Protein AF-A0ABD0QJA3-F1 (afdb_monomer_lite)

Secondary structure (DSSP, 8-state):
-HHHHHHHHHHHHHHH-TT-TTHHHHHHHHHHHHHHHHHHHHHHHHHHHHHSTT----HHHHHHT--

Foldseek 3Di:
DVVVVLVVVLVVCCVVPVVCNCVSVVVVVVVVVVVVVVVVVLVVVVVCCVVVVPPPPDPVVVVVSDD

Organism: Cirrhinus mrigala (NCBI:txid683832)

InterPro domains:
  IPR000536 Nuclear hormone receptor, ligand-binding domain [PS51843] (1-67)
  IPR003074 Peroxisome proliferator-activated receptor [PR01288] (16-33)
  IPR003074 Peroxisome proliferator-activated receptor [PR01288] (50-62)
  IPR035500 Nuclear hormone receptor-like domain superfamily [G3DSA:1.10.565.10] (1-67)
  IPR035500 Nuclear hormone receptor-like domain superfamily [SSF48508] (1-67)
  IPR050234 Nuclear hormone receptor family NR1 subfamily [PTHR24082] (1-66)

Structure (mmCIF, N/CA/C/O backbone):
data_AF-A0ABD0QJA3-F1
#
_entry.id   AF-A0ABD0QJA3-F1
#
loop_
_atom_site.group_PDB
_atom_site.id
_atom_site.type_symbol
_atom_site.label_atom_id
_atom_site.label_alt_id
_atom_site.label_comp_id
_atom_site.label_asym_id
_atom_site.label_entity_id
_atom_site.label_seq_id
_atom_site.pdbx_PDB_ins_code
_atom_site.Cartn_x
_atom_site.Cartn_y
_atom_site.Cartn_z
_atom_site.occupancy
_atom_site.B_iso_or_equiv
_atom_site.auth_seq_id
_atom_site.auth_comp_id
_atom_site.auth_asym_id
_atom_site.auth_atom_id
_atom_site.pdbx_PDB_model_num
ATOM 1 N N . ILE A 1 1 ? -3.203 -12.324 -14.497 1.00 74.19 1 ILE A N 1
ATOM 2 C CA . ILE A 1 1 ? -3.466 -10.859 -14.449 1.00 74.19 1 ILE A CA 1
ATOM 3 C C . ILE A 1 1 ? -2.386 -10.155 -13.632 1.00 74.19 1 ILE A C 1
ATOM 5 O O . ILE A 1 1 ? -1.722 -9.288 -14.178 1.00 74.19 1 ILE A O 1
ATOM 9 N N . GLN A 1 2 ? -2.151 -10.564 -12.381 1.00 74.00 2 GLN A N 1
ATOM 10 C CA . GLN A 1 2 ? -1.139 -9.951 -11.511 1.00 74.00 2 GLN A CA 1
ATOM 11 C C . GLN A 1 2 ? 0.295 -10.035 -12.069 1.00 74.00 2 GLN A C 1
ATOM 13 O O . GLN A 1 2 ? 0.983 -9.020 -12.085 1.00 74.00 2 GLN A O 1
ATOM 18 N N . ASP A 1 3 ? 0.701 -11.179 -12.630 1.00 79.25 3 ASP A N 1
ATOM 19 C CA . ASP A 1 3 ? 2.033 -11.324 -13.248 1.00 79.25 3 ASP A CA 1
ATOM 20 C C . ASP A 1 3 ? 2.245 -10.379 -14.436 1.00 79.25 3 ASP A C 1
ATOM 22 O O . ASP A 1 3 ? 3.307 -9.782 -14.570 1.00 79.25 3 ASP A O 1
ATOM 26 N N . GLY A 1 4 ? 1.211 -10.167 -15.258 1.00 85.69 4 GLY A N 1
ATOM 27 C CA . GLY A 1 4 ? 1.280 -9.230 -16.384 1.00 85.69 4 GLY A CA 1
ATOM 28 C C . GLY A 1 4 ? 1.421 -7.773 -15.934 1.00 85.69 4 GLY A C 1
ATOM 29 O O . GLY A 1 4 ? 2.130 -6.998 -16.568 1.00 85.69 4 GLY A O 1
ATOM 30 N N . ILE A 1 5 ? 0.798 -7.410 -14.809 1.00 87.94 5 ILE A N 1
ATOM 31 C CA . ILE A 1 5 ? 0.931 -6.073 -14.213 1.00 87.94 5 ILE A CA 1
ATOM 32 C C . ILE A 1 5 ? 2.334 -5.889 -13.626 1.00 87.94 5 ILE A C 1
ATOM 34 O O . ILE A 1 5 ? 2.945 -4.844 -13.835 1.00 87.94 5 ILE A O 1
ATOM 38 N N . LEU A 1 6 ? 2.867 -6.901 -12.934 1.00 87.38 6 LEU A N 1
ATOM 39 C CA . LEU A 1 6 ? 4.227 -6.870 -12.389 1.00 87.38 6 LEU A CA 1
ATOM 40 C C . LEU A 1 6 ? 5.278 -6.745 -13.493 1.00 87.38 6 LEU A C 1
ATOM 42 O O . LEU A 1 6 ? 6.207 -5.956 -13.363 1.00 87.38 6 LEU A O 1
ATOM 46 N N . GLN A 1 7 ? 5.100 -7.476 -14.591 1.00 86.56 7 GLN A N 1
ATOM 47 C CA . GLN A 1 7 ? 6.019 -7.450 -15.723 1.00 86.56 7 GLN A CA 1
ATOM 48 C C . GLN A 1 7 ? 5.989 -6.099 -16.455 1.00 86.56 7 GLN A C 1
ATOM 50 O O . GLN A 1 7 ? 7.040 -5.555 -16.783 1.00 86.56 7 GLN A O 1
ATOM 55 N N . ALA A 1 8 ? 4.801 -5.514 -16.647 1.00 88.94 8 ALA A N 1
ATOM 56 C CA . ALA A 1 8 ? 4.664 -4.169 -17.206 1.00 88.94 8 ALA A CA 1
ATOM 57 C C . ALA A 1 8 ? 5.269 -3.093 -16.286 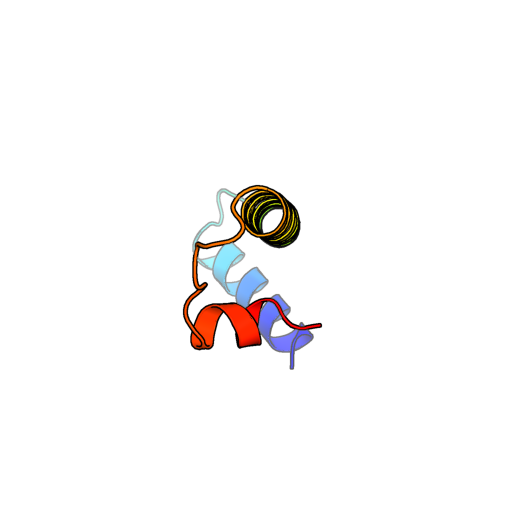1.00 88.94 8 ALA A C 1
ATOM 59 O O . ALA A 1 8 ? 5.897 -2.150 -16.764 1.00 88.94 8 ALA A O 1
ATOM 60 N N . LEU A 1 9 ? 5.109 -3.243 -14.968 1.00 87.88 9 LEU A N 1
ATOM 61 C CA . LEU A 1 9 ? 5.677 -2.338 -13.974 1.00 87.88 9 LEU A CA 1
ATOM 62 C C . LEU A 1 9 ? 7.210 -2.408 -13.947 1.00 87.88 9 LEU A C 1
ATOM 64 O O . LEU A 1 9 ? 7.854 -1.364 -13.936 1.00 87.88 9 LEU A O 1
ATOM 68 N N . ASP A 1 10 ? 7.798 -3.604 -13.983 1.00 87.81 10 ASP A N 1
ATOM 69 C CA . ASP A 1 10 ? 9.252 -3.788 -14.061 1.00 87.81 10 ASP A CA 1
ATOM 70 C C . ASP A 1 10 ? 9.832 -3.143 -15.331 1.00 87.81 10 ASP A C 1
ATOM 72 O O . ASP A 1 10 ? 10.746 -2.321 -15.250 1.00 87.81 10 ASP A O 1
ATOM 76 N N . GLN A 1 11 ? 9.223 -3.405 -16.493 1.00 88.31 11 GLN A N 1
ATOM 77 C CA . GLN A 1 11 ? 9.623 -2.788 -17.761 1.00 88.31 11 GLN A CA 1
ATOM 78 C C . GLN A 1 11 ? 9.505 -1.261 -17.727 1.00 88.31 11 GLN A C 1
ATOM 80 O O . GLN A 1 11 ? 10.422 -0.559 -18.152 1.00 88.31 11 GLN A O 1
ATOM 85 N N . HIS A 1 12 ? 8.400 -0.730 -17.200 1.00 89.94 12 HIS A N 1
ATOM 86 C CA . HIS A 1 12 ? 8.195 0.711 -17.092 1.00 89.94 12 HIS A CA 1
ATOM 87 C C . HIS A 1 12 ? 9.262 1.366 -16.206 1.00 89.94 12 HIS A C 1
ATOM 89 O O . HIS A 1 12 ? 9.828 2.392 -16.577 1.00 89.94 12 HIS A O 1
ATOM 95 N N . LEU A 1 13 ? 9.595 0.756 -15.067 1.00 88.56 13 LEU A N 1
ATOM 96 C CA . LEU A 1 13 ? 10.618 1.282 -14.165 1.00 88.56 13 LEU A CA 1
ATOM 97 C C . LEU A 1 13 ? 12.020 1.203 -14.781 1.00 88.56 13 LEU A C 1
ATOM 99 O O . LEU A 1 13 ? 12.789 2.142 -14.611 1.00 88.56 13 LEU A O 1
ATOM 103 N N . GLN A 1 14 ? 12.346 0.150 -15.534 1.00 85.81 14 GLN A N 1
ATOM 104 C CA . GLN A 1 14 ? 13.629 0.057 -16.242 1.00 85.81 14 GLN A CA 1
ATOM 105 C C . GLN A 1 14 ? 13.763 1.107 -17.354 1.00 85.81 14 GLN A C 1
ATOM 107 O O . GLN A 1 14 ? 14.828 1.701 -17.510 1.00 85.81 14 GLN A O 1
ATOM 112 N N . VAL A 1 15 ? 12.687 1.369 -18.103 1.00 89.19 15 VAL A N 1
ATOM 113 C CA . VAL A 1 15 ? 12.681 2.356 -19.199 1.00 89.19 15 VAL A CA 1
ATOM 114 C C . VAL A 1 15 ? 12.726 3.791 -18.671 1.00 89.19 15 VAL A C 1
ATOM 116 O O . VAL A 1 15 ? 13.448 4.622 -19.216 1.00 89.19 15 VAL A O 1
ATOM 119 N N . HIS A 1 16 ? 11.965 4.095 -17.619 1.00 87.50 16 HIS A N 1
ATOM 120 C CA . HIS A 1 16 ? 11.846 5.457 -17.091 1.00 87.50 16 HIS A CA 1
ATOM 121 C C . HIS A 1 16 ? 12.888 5.800 -16.017 1.00 87.50 16 HIS A C 1
ATOM 123 O O . HIS A 1 16 ? 13.145 6.979 -15.778 1.00 87.50 16 HIS A O 1
ATOM 129 N N . HIS A 1 17 ? 13.502 4.797 -15.385 1.00 87.88 17 HIS A N 1
ATOM 130 C CA . HIS A 1 17 ? 14.512 4.979 -14.340 1.00 87.88 17 HIS A CA 1
ATOM 131 C C . HIS A 1 17 ? 15.734 4.059 -14.540 1.00 87.88 17 HIS A C 1
ATOM 133 O O . HIS A 1 17 ? 16.050 3.256 -13.654 1.00 87.88 17 HIS A O 1
ATOM 139 N N . PRO A 1 18 ? 16.469 4.192 -15.662 1.00 82.69 18 PRO A N 1
ATOM 140 C CA . PRO A 1 18 ? 17.637 3.355 -15.951 1.00 82.69 18 PRO A CA 1
ATOM 141 C C . PRO A 1 18 ? 18.756 3.503 -14.904 1.00 82.69 18 PRO A C 1
ATOM 143 O O . PRO A 1 18 ? 19.476 2.545 -14.630 1.00 82.69 18 PRO A O 1
ATOM 146 N N . ASP A 1 19 ? 18.859 4.663 -14.247 1.00 89.06 19 ASP A N 1
ATOM 147 C CA . ASP A 1 19 ? 19.839 4.926 -13.182 1.00 89.06 19 ASP A CA 1
ATOM 148 C C . ASP A 1 19 ? 19.480 4.274 -11.832 1.00 89.06 19 ASP A C 1
ATOM 150 O O . ASP A 1 19 ? 20.229 4.369 -10.860 1.00 89.06 19 ASP A O 1
ATOM 154 N N . SER A 1 20 ? 18.313 3.628 -11.724 1.00 85.12 20 SER A N 1
ATOM 155 C CA . SER A 1 20 ? 17.811 3.026 -10.482 1.00 85.12 20 SER A CA 1
ATOM 156 C C . SER A 1 20 ? 17.398 1.558 -10.673 1.00 85.12 20 SER A C 1
ATOM 158 O O . SER A 1 20 ? 16.228 1.218 -10.494 1.00 85.12 20 SER A O 1
ATOM 160 N N . P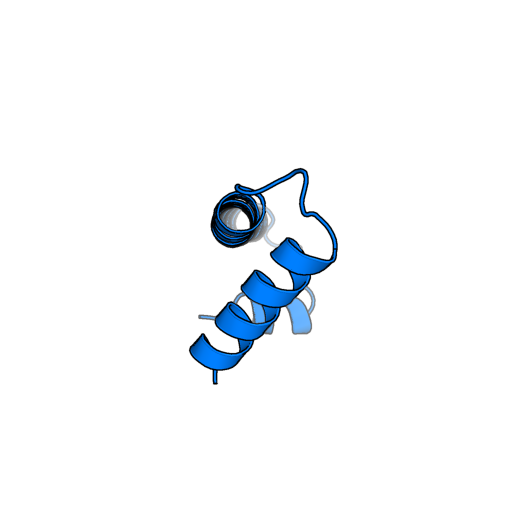RO A 1 21 ? 18.354 0.641 -10.927 1.00 79.06 21 PRO A N 1
ATOM 161 C CA . PRO A 1 21 ? 18.073 -0.774 -11.217 1.00 79.06 21 PRO A CA 1
ATOM 162 C C . PRO A 1 21 ? 17.366 -1.527 -10.0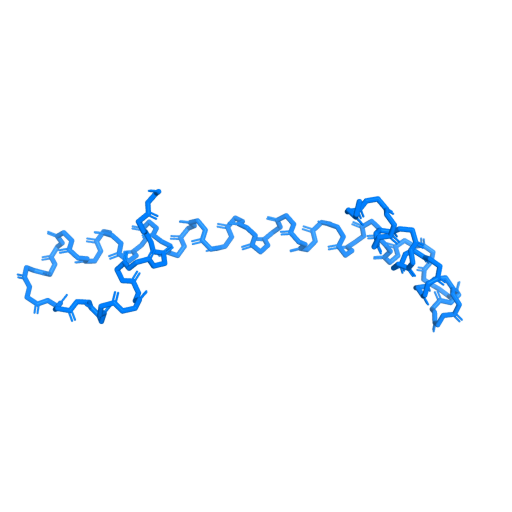75 1.00 79.06 21 PRO A C 1
ATOM 164 O O . PRO A 1 21 ? 16.743 -2.559 -10.290 1.00 79.06 21 PRO A O 1
ATOM 167 N N . HIS A 1 22 ? 17.410 -0.999 -8.850 1.00 85.88 22 HIS A N 1
ATOM 168 C CA . HIS A 1 22 ? 16.760 -1.589 -7.674 1.00 85.88 22 HIS A CA 1
ATOM 169 C C . HIS A 1 22 ? 15.403 -0.942 -7.343 1.00 85.88 22 HIS A C 1
ATOM 171 O O . HIS A 1 22 ? 14.907 -1.084 -6.225 1.00 85.88 22 HIS A O 1
ATOM 177 N N . LEU A 1 23 ? 14.808 -0.180 -8.267 1.00 87.94 23 LEU A N 1
ATOM 178 C CA . LEU A 1 23 ? 13.556 0.533 -8.014 1.00 87.94 23 LEU A CA 1
ATOM 179 C C . LEU A 1 23 ? 12.355 -0.414 -7.919 1.00 87.94 23 LEU A C 1
ATOM 181 O O . LEU A 1 23 ? 11.533 -0.251 -7.021 1.00 87.94 23 LEU A O 1
ATOM 185 N N . PHE A 1 24 ? 12.292 -1.441 -8.771 1.00 87.69 24 PHE A N 1
ATOM 186 C CA . PHE A 1 24 ? 11.234 -2.454 -8.727 1.00 87.69 24 PHE A CA 1
ATOM 187 C C . PHE A 1 24 ? 11.175 -3.209 -7.383 1.00 87.69 24 PHE A C 1
ATOM 189 O O . PHE A 1 24 ? 10.129 -3.156 -6.731 1.00 87.69 24 PHE A O 1
ATOM 196 N N . PRO A 1 25 ? 12.270 -3.814 -6.870 1.00 88.62 25 PRO A N 1
ATOM 197 C CA . PRO A 1 25 ? 12.239 -4.459 -5.555 1.00 88.62 25 PRO A CA 1
ATOM 198 C C . PRO A 1 25 ? 11.944 -3.476 -4.410 1.00 88.62 25 PRO A C 1
ATOM 200 O O . PRO A 1 25 ? 11.237 -3.834 -3.470 1.00 88.62 25 PRO A O 1
ATOM 203 N N . LYS A 1 26 ? 12.396 -2.214 -4.494 1.00 90.44 26 LYS A N 1
ATOM 204 C CA . LYS A 1 26 ? 12.016 -1.173 -3.519 1.00 90.44 26 LYS A CA 1
ATOM 205 C C . LYS A 1 26 ? 10.519 -0.866 -3.546 1.00 90.44 26 LYS A C 1
ATOM 207 O O . LYS A 1 26 ? 9.935 -0.618 -2.493 1.00 90.44 26 LYS A O 1
ATOM 212 N N . LEU A 1 27 ? 9.896 -0.869 -4.721 1.00 89.88 27 LEU A N 1
ATOM 213 C CA . LEU A 1 27 ? 8.463 -0.633 -4.851 1.00 89.88 27 LEU A CA 1
ATOM 214 C C . LEU A 1 27 ? 7.658 -1.799 -4.268 1.00 89.88 27 LEU A C 1
ATOM 216 O O . LEU A 1 27 ? 6.715 -1.568 -3.517 1.00 89.88 27 LEU A O 1
ATOM 220 N N . LEU A 1 28 ? 8.076 -3.039 -4.546 1.00 90.06 28 LEU A N 1
ATOM 221 C CA . LEU A 1 28 ? 7.480 -4.236 -3.946 1.00 90.06 28 LEU A CA 1
ATOM 222 C C . LEU A 1 28 ? 7.571 -4.206 -2.417 1.00 90.06 28 LEU A C 1
ATOM 224 O O . LEU A 1 28 ? 6.582 -4.488 -1.742 1.00 90.06 28 LEU A O 1
ATOM 228 N N . GLN A 1 29 ? 8.721 -3.790 -1.875 1.00 88.88 29 GLN A N 1
ATOM 229 C CA . GLN A 1 29 ? 8.876 -3.584 -0.437 1.00 88.88 29 GLN A CA 1
ATOM 230 C C . GLN A 1 29 ? 7.878 -2.541 0.082 1.00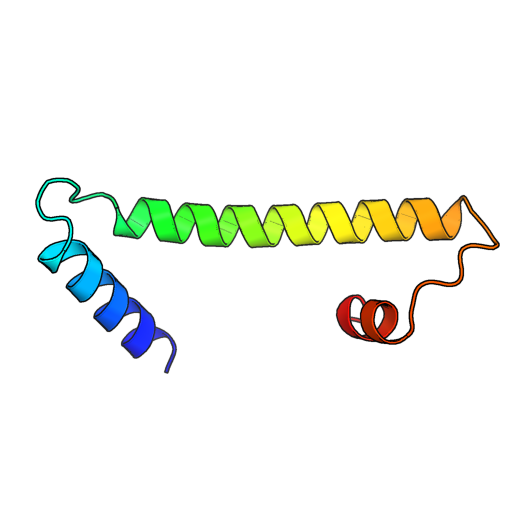 88.88 29 GLN A C 1
ATOM 232 O O . GLN A 1 29 ? 7.151 -2.820 1.028 1.00 88.88 29 GLN A O 1
ATOM 237 N N . LYS A 1 30 ? 7.739 -1.389 -0.588 1.00 90.88 30 LYS A N 1
ATOM 238 C CA . LYS A 1 30 ? 6.751 -0.372 -0.191 1.00 90.88 30 LYS A CA 1
ATOM 239 C C . LYS A 1 30 ? 5.309 -0.871 -0.249 1.00 90.88 30 LYS A C 1
ATOM 241 O O . LYS A 1 30 ? 4.506 -0.477 0.590 1.00 90.88 30 LYS A O 1
ATOM 246 N N . MET A 1 31 ? 4.960 -1.736 -1.201 1.00 89.50 31 MET A N 1
ATOM 247 C CA . MET A 1 31 ? 3.632 -2.358 -1.234 1.00 89.50 31 MET A CA 1
ATOM 248 C C . MET A 1 31 ? 3.408 -3.263 -0.017 1.00 89.50 31 MET A C 1
ATOM 250 O O . MET A 1 31 ? 2.316 -3.256 0.550 1.00 89.50 31 MET A O 1
ATOM 254 N N . ALA A 1 32 ? 4.428 -4.009 0.414 1.00 89.19 32 ALA A N 1
ATOM 255 C CA . ALA A 1 32 ? 4.361 -4.791 1.644 1.00 89.19 32 ALA A CA 1
ATOM 256 C C . ALA A 1 32 ? 4.228 -3.887 2.882 1.00 89.19 32 ALA A C 1
ATOM 258 O O . ALA A 1 32 ? 3.346 -4.135 3.706 1.00 89.19 32 ALA A O 1
ATOM 259 N N . ASP A 1 33 ? 5.022 -2.814 2.954 1.00 91.19 33 ASP A N 1
ATOM 260 C CA . ASP A 1 33 ? 4.975 -1.825 4.037 1.00 91.19 33 ASP A CA 1
ATOM 261 C C . ASP A 1 33 ? 3.580 -1.179 4.139 1.00 91.19 33 ASP A C 1
ATOM 263 O O . ASP A 1 33 ? 3.036 -1.030 5.230 1.00 91.19 33 ASP A O 1
ATOM 267 N N . LEU A 1 34 ? 2.950 -0.852 3.002 1.00 91.19 34 LEU A N 1
ATOM 268 C CA . LEU A 1 34 ? 1.594 -0.294 2.962 1.00 91.19 34 LEU A CA 1
ATOM 269 C C . LEU A 1 34 ? 0.544 -1.262 3.512 1.00 91.19 34 LEU A C 1
ATOM 271 O O . LEU A 1 34 ? -0.334 -0.837 4.260 1.00 91.19 34 LEU A O 1
ATOM 275 N N . ARG A 1 35 ? 0.624 -2.560 3.186 1.00 86.75 35 ARG A N 1
ATOM 276 C CA . ARG A 1 35 ? -0.293 -3.557 3.773 1.00 86.75 35 ARG A CA 1
ATOM 277 C C . ARG A 1 35 ? -0.145 -3.620 5.289 1.00 86.75 35 ARG A C 1
ATOM 279 O O . ARG A 1 35 ? -1.145 -3.731 5.997 1.00 86.75 35 ARG A O 1
ATOM 286 N N . GLN A 1 36 ? 1.090 -3.552 5.781 1.00 87.00 36 GLN A N 1
ATOM 287 C CA . GLN A 1 36 ? 1.350 -3.562 7.213 1.00 87.00 36 GLN A CA 1
ATOM 288 C C . GLN A 1 36 ? 0.797 -2.302 7.884 1.00 87.00 36 GLN A C 1
ATOM 290 O O . GLN A 1 36 ? 0.054 -2.417 8.854 1.00 87.00 36 GLN A O 1
ATOM 295 N N . LEU A 1 37 ? 1.033 -1.126 7.300 1.00 91.06 37 LEU A N 1
ATOM 296 C CA . LEU A 1 37 ? 0.488 0.136 7.796 1.00 91.06 37 LEU A CA 1
ATOM 297 C C . LEU A 1 37 ? -1.047 0.119 7.862 1.00 91.06 37 LEU A C 1
ATOM 299 O O . LEU A 1 37 ? -1.629 0.576 8.842 1.00 91.06 37 LEU A O 1
ATOM 303 N N . VAL A 1 38 ? -1.719 -0.423 6.840 1.00 86.56 38 VAL A N 1
ATOM 304 C CA . VAL A 1 38 ? -3.186 -0.562 6.830 1.00 86.56 38 VAL A CA 1
ATOM 305 C C . VAL A 1 38 ? -3.661 -1.513 7.930 1.00 86.56 38 VAL A C 1
ATOM 307 O O . VAL A 1 38 ? -4.656 -1.224 8.592 1.00 86.56 38 VAL A O 1
ATOM 310 N N . THR A 1 39 ? -2.937 -2.608 8.167 1.00 87.06 39 THR A N 1
ATOM 311 C CA . THR A 1 39 ? -3.251 -3.569 9.236 1.00 87.06 39 THR A CA 1
ATOM 312 C C . THR A 1 39 ? -3.109 -2.927 10.616 1.00 87.06 39 THR A C 1
ATOM 314 O O . THR A 1 39 ? -4.014 -3.026 11.442 1.00 87.06 39 THR A O 1
ATOM 317 N N . GLU A 1 40 ? -2.007 -2.217 10.856 1.00 88.88 40 GLU A N 1
ATOM 318 C CA . GLU A 1 40 ? -1.760 -1.481 12.100 1.00 88.88 40 GLU A CA 1
ATOM 319 C C . GLU A 1 40 ? -2.820 -0.392 12.316 1.00 88.88 40 GLU A C 1
ATOM 321 O O . GLU A 1 40 ? -3.378 -0.265 13.406 1.00 88.88 40 GLU A O 1
ATOM 326 N N . ASN A 1 41 ? -3.177 0.346 11.261 1.00 86.62 41 ASN A N 1
ATOM 327 C CA . ASN A 1 41 ? -4.231 1.354 11.313 1.00 86.62 41 ASN A CA 1
ATOM 328 C C . ASN A 1 41 ? -5.596 0.731 11.655 1.00 86.62 41 ASN A C 1
ATOM 330 O O . ASN A 1 41 ? -6.279 1.219 12.552 1.00 86.62 41 ASN A O 1
ATOM 334 N N . ALA A 1 42 ? -5.966 -0.388 11.022 1.00 83.06 42 ALA A N 1
ATOM 335 C CA . ALA A 1 42 ? -7.196 -1.117 11.334 1.00 83.06 42 ALA A CA 1
ATOM 336 C C . ALA A 1 42 ? -7.250 -1.554 12.807 1.00 83.06 42 ALA A C 1
ATOM 338 O O . ALA A 1 42 ? -8.281 -1.403 13.465 1.00 83.06 42 ALA A O 1
ATOM 339 N N . GLN A 1 43 ? -6.134 -2.055 13.345 1.00 82.38 43 GLN A N 1
ATOM 340 C CA . GLN A 1 43 ? -6.029 -2.462 14.747 1.00 82.38 43 GLN A CA 1
ATOM 341 C C . GLN A 1 43 ? -6.187 -1.278 15.705 1.00 82.38 43 GLN A C 1
ATOM 343 O O . GLN A 1 43 ? -6.927 -1.385 16.684 1.00 82.38 43 GLN A O 1
ATOM 348 N N . LEU A 1 44 ? -5.546 -0.143 15.413 1.00 84.88 44 LEU A N 1
ATOM 349 C CA . LEU A 1 44 ? -5.690 1.083 16.201 1.00 84.88 44 LEU A CA 1
ATOM 350 C C . LEU A 1 44 ? -7.128 1.606 16.160 1.00 84.88 44 LEU A C 1
ATOM 352 O O . LEU A 1 44 ? -7.696 1.902 17.208 1.00 84.88 44 LEU A O 1
ATOM 356 N N . VAL A 1 45 ? -7.755 1.641 14.982 1.00 82.75 45 VAL A N 1
ATOM 357 C CA . VAL A 1 45 ? -9.166 2.025 14.828 1.00 82.75 45 VAL A CA 1
ATOM 358 C C . VAL A 1 45 ? -10.074 1.096 15.635 1.00 82.75 45 VAL A C 1
ATOM 360 O O . VAL A 1 45 ? -10.961 1.567 16.338 1.00 82.75 45 VAL A O 1
ATOM 363 N N . GLN A 1 46 ? -9.847 -0.219 15.604 1.00 75.06 46 GLN A N 1
ATOM 364 C CA . GLN A 1 46 ? -10.610 -1.176 16.414 1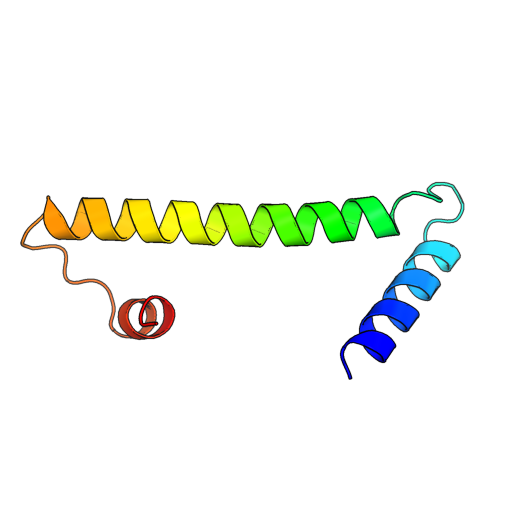.00 75.06 46 GLN A CA 1
ATOM 365 C C . GLN A 1 46 ? -10.388 -0.984 17.920 1.00 75.06 46 GLN A C 1
ATOM 367 O O . GLN A 1 46 ? -11.339 -1.087 18.695 1.00 75.06 46 GLN A O 1
ATOM 372 N N . MET A 1 47 ? -9.160 -0.687 18.351 1.00 78.06 47 MET A N 1
ATOM 373 C CA . MET A 1 47 ? -8.848 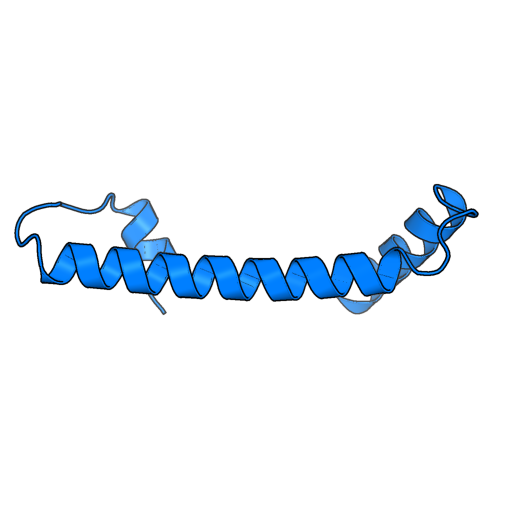-0.385 19.750 1.00 78.06 47 MET A CA 1
ATOM 374 C C . MET A 1 47 ? -9.563 0.888 20.217 1.00 78.06 47 MET A C 1
ATOM 376 O O . MET A 1 47 ? -10.161 0.888 21.294 1.00 78.06 47 MET A O 1
ATOM 380 N N . ILE A 1 48 ? -9.575 1.931 19.383 1.00 74.69 48 ILE A N 1
ATOM 381 C CA . ILE A 1 48 ? -10.310 3.176 19.633 1.00 74.69 48 ILE A CA 1
ATOM 382 C C . ILE A 1 48 ? -11.808 2.879 19.734 1.00 74.69 48 ILE A C 1
ATOM 384 O O . ILE A 1 48 ? -12.406 3.211 20.747 1.00 74.69 48 ILE A O 1
ATOM 388 N N . LYS A 1 49 ? -12.398 2.137 18.786 1.00 68.75 49 LYS A N 1
ATOM 389 C CA . LYS A 1 49 ? -13.824 1.746 18.828 1.00 68.75 49 LYS A CA 1
ATOM 390 C C . LYS A 1 49 ? -14.218 0.960 20.082 1.00 68.75 49 LYS A C 1
ATOM 392 O O . LYS A 1 49 ? -15.351 1.059 20.534 1.00 68.75 49 LYS A O 1
ATOM 397 N N . LYS A 1 50 ? -13.323 0.122 20.616 1.00 67.31 50 LYS A N 1
ATOM 398 C CA . LYS A 1 50 ? -13.580 -0.644 21.849 1.00 67.31 50 LYS A CA 1
ATOM 399 C C . LYS A 1 50 ? -13.480 0.217 23.107 1.00 67.31 50 LYS A C 1
ATOM 401 O O . LYS A 1 50 ? -14.116 -0.106 24.104 1.00 67.31 50 LYS A O 1
ATOM 406 N N . THR A 1 51 ? -12.662 1.265 23.068 1.00 65.81 51 THR A N 1
ATOM 407 C CA . THR A 1 51 ? -12.398 2.144 24.216 1.00 65.81 51 THR A CA 1
ATOM 408 C C . THR A 1 51 ? -13.381 3.317 24.249 1.00 65.81 51 THR A C 1
ATOM 410 O O . THR A 1 51 ? -13.859 3.704 25.311 1.00 65.81 51 THR A O 1
ATOM 413 N N . GLU A 1 52 ? -13.751 3.838 23.083 1.00 59.16 52 GLU A N 1
ATOM 414 C CA . GLU A 1 52 ? -14.726 4.904 22.885 1.00 59.16 52 GLU A CA 1
ATOM 415 C C . GLU A 1 52 ? -16.057 4.281 22.454 1.00 59.16 52 GLU A C 1
ATOM 417 O O . GLU A 1 52 ? -16.310 4.038 21.278 1.00 59.16 52 GLU A O 1
ATOM 422 N N . SER A 1 53 ? -16.926 4.007 23.428 1.00 52.00 53 SER A N 1
ATOM 423 C CA . SER A 1 53 ? -18.205 3.299 23.235 1.00 52.00 53 SER A CA 1
ATOM 424 C C . SER A 1 53 ? -19.243 4.054 22.373 1.00 52.00 53 SER A C 1
ATOM 426 O O . SER A 1 53 ? -20.367 3.581 22.231 1.00 52.00 53 SER A O 1
ATOM 428 N N . GLU A 1 54 ? -18.899 5.211 21.789 1.00 52.34 54 GLU A N 1
ATOM 429 C CA . GLU A 1 54 ? -19.844 6.120 21.116 1.00 52.34 54 GLU A CA 1
ATOM 430 C C . GLU A 1 54 ? -19.359 6.705 19.772 1.00 52.34 54 GLU A C 1
ATOM 432 O O . GLU A 1 54 ? -20.095 7.457 19.129 1.00 52.34 54 GLU A O 1
ATOM 437 N N . THR A 1 55 ? -18.168 6.361 19.265 1.00 56.88 55 THR A N 1
ATOM 438 C CA . THR A 1 55 ? -17.743 6.829 17.933 1.00 56.88 55 THR A CA 1
ATOM 439 C C . THR A 1 55 ? -18.295 5.907 16.845 1.00 56.88 55 THR A C 1
ATOM 441 O O . THR A 1 55 ? -17.706 4.906 16.434 1.00 56.88 55 THR A O 1
ATOM 444 N N . SER A 1 56 ? -19.494 6.256 16.375 1.00 60.53 56 SER A N 1
ATOM 445 C CA . SER A 1 56 ? -20.192 5.609 15.259 1.00 60.53 56 SER A CA 1
ATOM 446 C C . SER A 1 56 ? -19.347 5.687 13.979 1.00 60.53 56 SER A C 1
ATOM 448 O O . SER A 1 56 ? -19.427 6.652 13.221 1.00 60.53 56 SER A O 1
ATOM 450 N N . LEU A 1 57 ? -18.494 4.685 13.745 1.00 64.69 57 LEU A N 1
ATOM 451 C CA . LEU A 1 57 ? -17.651 4.598 12.551 1.00 64.69 57 LEU A CA 1
ATOM 452 C C . LEU A 1 57 ? -18.529 4.631 11.288 1.00 64.69 57 LEU A C 1
ATOM 454 O O . LEU A 1 57 ? -19.530 3.916 11.224 1.00 64.69 57 LEU A O 1
ATOM 458 N N . HIS A 1 58 ? -18.147 5.415 10.278 1.00 73.69 58 HIS A N 1
ATOM 459 C CA . HIS A 1 58 ? -18.913 5.560 9.035 1.00 73.69 58 HIS A CA 1
ATOM 460 C C . HIS A 1 58 ? -19.178 4.194 8.355 1.00 73.69 58 HIS A C 1
ATOM 462 O O . HIS A 1 58 ? -18.251 3.383 8.279 1.00 73.69 58 HIS A O 1
ATOM 468 N N . PRO A 1 59 ? -20.382 3.930 7.805 1.00 72.56 59 PRO A N 1
ATOM 469 C CA . PRO A 1 59 ? -20.764 2.620 7.256 1.00 72.56 59 PRO A CA 1
ATOM 470 C C . PRO A 1 59 ? -19.812 2.089 6.173 1.00 72.56 59 PRO A C 1
ATOM 472 O O . PRO A 1 59 ? -19.506 0.904 6.152 1.00 72.56 59 PRO A O 1
ATOM 475 N N . LEU A 1 60 ? -19.252 2.965 5.330 1.00 72.25 60 LEU A N 1
ATOM 476 C CA . LEU A 1 60 ? -18.238 2.564 4.343 1.00 72.25 60 LEU A CA 1
ATOM 477 C C . LEU A 1 60 ? -16.949 2.030 4.993 1.00 72.25 60 LEU A C 1
ATOM 479 O O . LEU A 1 60 ? -16.377 1.058 4.518 1.00 72.25 60 LEU A O 1
ATOM 483 N N . LEU A 1 61 ? -16.498 2.649 6.088 1.00 68.50 61 LEU A N 1
ATOM 484 C CA . LEU A 1 61 ? -15.310 2.189 6.809 1.00 68.50 61 LEU A CA 1
ATOM 485 C C . LEU A 1 61 ? -15.592 0.867 7.523 1.00 68.50 61 LEU A C 1
ATOM 487 O O . LEU A 1 61 ? -14.709 0.024 7.600 1.00 68.50 61 LEU A O 1
ATOM 491 N N . GLN A 1 62 ? -16.819 0.662 8.013 1.00 70.19 62 GLN A N 1
ATOM 492 C CA . GLN A 1 62 ? -17.209 -0.625 8.586 1.00 70.19 62 GLN A CA 1
ATOM 493 C C . GLN A 1 62 ? -17.075 -1.748 7.560 1.00 70.19 62 GLN A C 1
ATOM 495 O O . GLN A 1 62 ? -16.499 -2.770 7.901 1.00 70.19 62 GLN A O 1
ATOM 500 N N . GLU A 1 63 ? -17.528 -1.539 6.321 1.00 73.88 63 GLU A N 1
ATOM 501 C CA . GLU A 1 63 ? -17.430 -2.555 5.266 1.00 73.88 63 GLU A CA 1
ATOM 502 C C . GLU A 1 63 ? -15.987 -2.767 4.776 1.00 73.88 63 GLU A C 1
ATOM 504 O O . GLU A 1 63 ? -15.620 -3.886 4.450 1.00 73.88 63 GLU A O 1
ATOM 509 N N . ILE A 1 64 ? -15.141 -1.727 4.776 1.00 74.06 64 ILE A N 1
ATOM 510 C CA . ILE A 1 64 ? -13.713 -1.836 4.412 1.00 74.06 64 ILE A CA 1
ATOM 511 C C . ILE A 1 64 ? -12.898 -2.596 5.476 1.00 74.06 64 ILE A C 1
ATOM 513 O O . ILE A 1 64 ? -11.934 -3.274 5.135 1.00 74.06 64 ILE A O 1
ATOM 517 N N . TYR A 1 65 ? -13.258 -2.474 6.758 1.00 65.56 65 TYR A N 1
ATOM 518 C CA . TYR A 1 65 ? -12.579 -3.155 7.872 1.00 65.56 65 TYR A CA 1
ATOM 519 C C . TYR A 1 65 ? -13.218 -4.495 8.267 1.00 65.56 65 TYR A C 1
ATOM 521 O O . TYR A 1 65 ? -12.807 -5.094 9.262 1.00 65.56 65 TYR A O 1
ATOM 529 N N . LYS A 1 66 ? -14.259 -4.930 7.559 1.00 66.38 66 LYS A N 1
ATOM 530 C CA . LYS A 1 66 ? -14.924 -6.212 7.778 1.00 66.38 66 LYS A CA 1
ATOM 531 C C . LYS A 1 66 ? -14.162 -7.270 6.981 1.00 66.38 66 LYS A C 1
ATOM 533 O O . LYS A 1 66 ? -14.012 -7.098 5.775 1.00 66.38 66 LYS A O 1
ATOM 538 N N . ASP A 1 67 ? -13.649 -8.284 7.682 1.00 61.75 67 ASP A N 1
ATOM 539 C CA . ASP A 1 67 ? -12.962 -9.452 7.098 1.00 61.75 67 ASP A CA 1
ATOM 540 C C . ASP A 1 67 ? -13.762 -10.095 5.952 1.00 61.75 67 ASP A C 1
ATOM 542 O O . ASP A 1 67 ? -14.972 -10.371 6.155 1.00 61.75 67 ASP A O 1
#

pLDDT: mean 80.23, std 10.62, range [52.0, 91.19]

Radius of gyration: 18.13 Å; chains: 1; bounding box: 41×18×43 Å

Sequence (67 aa):
IQDGILQALDQHLQVHHPDSPHLFPKLLQKMADLRQLVTENAQLVQMIKKTESETSLHPLLQEIYKD